Protein AF-A0A1H4ZFM2-F1 (afdb_monomer_lite)

Secondary structure (DSSP, 8-state):
---HHHHHHHHHHHHHHHHHHHHHHHHHHHHHTTT-HHHHHHHHHHHHHHHHHHHT--TT-HHHHHHHHHHHHHHHHHHHT-

Structure (mmCIF, N/CA/C/O backbone):
data_AF-A0A1H4ZFM2-F1
#
_entry.id   AF-A0A1H4ZFM2-F1
#
loop_
_atom_site.group_PDB
_atom_site.id
_atom_site.type_symbol
_atom_site.label_atom_id
_atom_site.label_alt_id
_atom_site.label_comp_id
_atom_site.label_asym_id
_atom_site.label_entity_id
_atom_site.label_seq_id
_atom_site.pdbx_PDB_ins_code
_atom_site.Cartn_x
_atom_site.Cartn_y
_atom_site.Cartn_z
_atom_site.occupancy
_atom_site.B_iso_or_equiv
_atom_site.auth_seq_id
_atom_site.auth_comp_id
_atom_site.auth_asym_id
_atom_site.auth_atom_id
_atom_site.pdbx_PDB_model_num
ATOM 1 N N . MET A 1 1 ? -18.774 -5.308 16.357 1.00 58.19 1 MET A N 1
ATOM 2 C CA . MET A 1 1 ? -18.167 -3.963 16.369 1.00 58.19 1 MET A CA 1
ATOM 3 C C . MET A 1 1 ? -16.710 -4.186 16.669 1.00 58.19 1 MET A C 1
ATOM 5 O O . MET A 1 1 ? -16.439 -4.743 17.725 1.00 58.19 1 MET A O 1
ATOM 9 N N . ASP A 1 2 ? -15.826 -3.819 15.749 1.00 72.94 2 ASP A N 1
ATOM 10 C CA . ASP A 1 2 ? -14.390 -3.960 15.979 1.00 72.94 2 ASP A CA 1
ATOM 11 C C . ASP A 1 2 ? -13.942 -2.974 17.051 1.00 72.94 2 ASP A C 1
ATOM 13 O O . ASP A 1 2 ? -14.364 -1.810 17.089 1.00 72.94 2 ASP A O 1
ATOM 17 N N . THR A 1 3 ? -13.083 -3.455 17.934 1.00 88.56 3 THR A N 1
ATOM 18 C CA . THR A 1 3 ? -12.411 -2.641 18.937 1.00 88.56 3 THR A CA 1
ATOM 19 C C . THR A 1 3 ? -11.435 -1.672 18.267 1.00 88.56 3 THR A C 1
ATOM 21 O O . THR A 1 3 ? -10.948 -1.895 17.157 1.00 88.56 3 THR A O 1
ATOM 24 N N . THR A 1 4 ? -11.098 -0.578 18.953 1.00 91.31 4 THR A N 1
ATOM 25 C CA . THR A 1 4 ? -10.060 0.357 18.487 1.00 91.31 4 THR A CA 1
ATOM 26 C C . THR A 1 4 ? -8.730 -0.356 18.225 1.00 91.31 4 THR A C 1
ATOM 28 O O . THR A 1 4 ? -8.042 -0.026 17.265 1.00 91.31 4 THR A O 1
ATOM 31 N N . THR A 1 5 ? -8.393 -1.359 19.040 1.00 93.62 5 THR A N 1
ATOM 32 C CA . THR A 1 5 ? -7.179 -2.170 18.890 1.00 93.62 5 THR A CA 1
ATOM 33 C C . THR A 1 5 ? -7.202 -3.013 17.618 1.00 93.62 5 THR A C 1
ATOM 35 O O . THR A 1 5 ? -6.222 -3.011 16.880 1.00 93.62 5 THR A O 1
ATOM 38 N N . GLU A 1 6 ? -8.314 -3.688 17.318 1.00 94.62 6 GLU A N 1
ATOM 39 C CA . GLU A 1 6 ? -8.455 -4.450 16.068 1.00 94.62 6 GLU A CA 1
ATOM 40 C C . GLU A 1 6 ? -8.353 -3.526 14.855 1.00 94.62 6 GLU A C 1
ATOM 42 O O . GLU A 1 6 ? -7.589 -3.803 13.934 1.00 94.62 6 GLU A O 1
ATOM 47 N N . ARG A 1 7 ? -9.036 -2.376 14.882 1.00 94.75 7 ARG A N 1
ATOM 48 C CA . ARG A 1 7 ? -8.966 -1.386 13.796 1.00 94.75 7 ARG A CA 1
ATOM 49 C C . ARG A 1 7 ? -7.549 -0.862 13.571 1.00 94.75 7 ARG A C 1
ATOM 51 O O . ARG A 1 7 ? -7.164 -0.663 12.422 1.00 94.75 7 ARG A O 1
ATOM 58 N N . LEU A 1 8 ? -6.777 -0.658 14.640 1.00 97.06 8 LEU A N 1
ATOM 59 C CA . LEU A 1 8 ? -5.378 -0.248 14.539 1.00 97.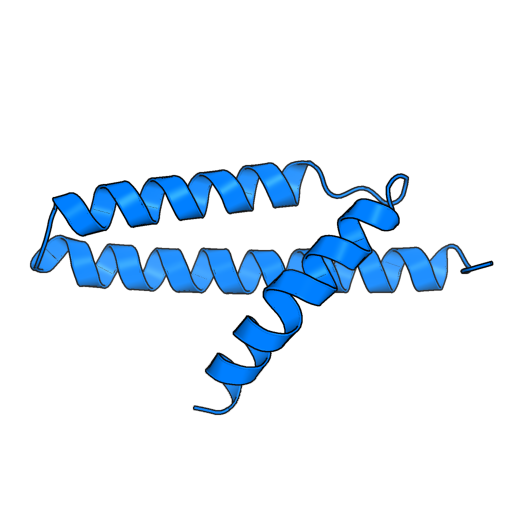06 8 LEU A CA 1
ATOM 60 C C . LEU A 1 8 ? -4.526 -1.342 13.886 1.00 97.06 8 LEU A C 1
ATOM 62 O O . LEU A 1 8 ? -3.820 -1.058 12.926 1.00 97.06 8 LEU A O 1
ATOM 66 N N . ALA A 1 9 ? -4.663 -2.594 14.326 1.00 97.50 9 ALA A N 1
ATOM 67 C CA . ALA A 1 9 ? -3.922 -3.714 13.745 1.00 97.50 9 ALA A CA 1
ATOM 68 C C . ALA A 1 9 ? -4.244 -3.915 12.251 1.00 97.50 9 ALA A C 1
ATOM 70 O O . ALA A 1 9 ? -3.364 -4.224 11.443 1.00 97.50 9 ALA A O 1
ATOM 71 N N . ARG A 1 10 ? -5.509 -3.714 11.853 1.00 97.88 10 ARG A N 1
ATOM 72 C CA . ARG A 1 10 ? -5.916 -3.741 10.439 1.00 97.88 10 ARG A CA 1
ATOM 73 C C . ARG A 1 10 ? -5.280 -2.594 9.656 1.00 97.88 10 ARG A C 1
ATOM 75 O O . ARG A 1 10 ? -4.735 -2.837 8.584 1.00 97.88 10 ARG A O 1
ATOM 82 N N . LEU A 1 11 ? -5.294 -1.377 10.197 1.00 98.12 11 LEU A N 1
ATOM 83 C CA . LEU A 1 11 ? -4.655 -0.217 9.572 1.00 98.12 11 LEU A CA 1
ATOM 84 C C . LEU A 1 11 ? -3.152 -0.446 9.351 1.00 98.12 11 LEU A C 1
ATOM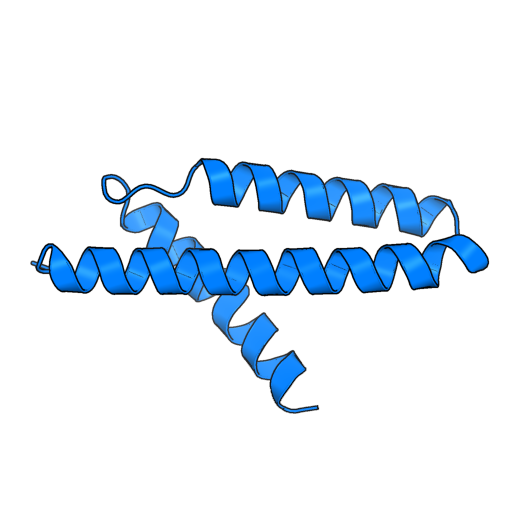 86 O O . LEU A 1 11 ? -2.669 -0.254 8.238 1.00 98.12 11 LEU A O 1
ATOM 90 N N . GLU A 1 12 ? -2.442 -0.926 10.371 1.00 98.12 12 GLU A N 1
ATOM 91 C CA . GLU A 1 12 ? -1.013 -1.257 10.288 1.00 98.12 12 GLU A CA 1
ATOM 92 C C . GLU A 1 12 ? -0.748 -2.336 9.227 1.00 98.12 12 GLU A C 1
ATOM 94 O O . GLU A 1 12 ? 0.157 -2.197 8.407 1.00 98.12 12 GLU A O 1
ATOM 99 N N . THR A 1 13 ? -1.598 -3.368 9.166 1.00 98.12 13 THR A N 1
ATOM 100 C CA . THR A 1 13 ? -1.518 -4.403 8.122 1.00 98.12 13 THR A CA 1
ATOM 101 C C . THR A 1 13 ? -1.682 -3.799 6.723 1.00 98.12 13 THR A C 1
ATOM 103 O O . THR A 1 13 ? -0.949 -4.151 5.800 1.00 98.12 13 THR A O 1
ATOM 106 N N . ALA A 1 14 ? -2.646 -2.894 6.532 1.00 98.31 14 ALA A N 1
ATOM 107 C CA . ALA A 1 14 ? -2.869 -2.234 5.247 1.00 98.31 14 ALA A CA 1
ATOM 108 C C . ALA A 1 14 ? -1.663 -1.377 4.826 1.00 98.31 14 ALA A C 1
ATOM 110 O O . ALA A 1 14 ? -1.235 -1.460 3.673 1.00 98.31 14 ALA A O 1
ATOM 111 N N . GLN A 1 15 ? -1.090 -0.612 5.759 1.00 98.25 15 GLN A N 1
ATOM 112 C CA . GLN A 1 15 ? 0.120 0.186 5.533 1.00 98.25 15 GLN A CA 1
ATOM 113 C C . GLN A 1 15 ? 1.311 -0.702 5.150 1.00 98.25 15 GLN A C 1
ATOM 115 O O . GLN A 1 15 ? 1.969 -0.451 4.143 1.00 98.25 15 GLN A O 1
ATOM 120 N N . GLU A 1 16 ? 1.540 -1.806 5.867 1.00 97.94 16 GLU A N 1
ATOM 121 C CA . GLU A 1 16 ? 2.624 -2.745 5.552 1.00 97.94 16 GLU A CA 1
ATOM 122 C C . GLU A 1 16 ? 2.482 -3.341 4.139 1.00 97.94 16 GLU A C 1
ATOM 124 O O . GLU A 1 16 ? 3.457 -3.430 3.383 1.00 97.94 16 GLU A O 1
ATOM 129 N N . LEU A 1 17 ? 1.257 -3.699 3.738 1.00 98.12 17 LEU A N 1
ATOM 130 C CA . LEU A 1 17 ? 0.984 -4.208 2.393 1.00 98.12 17 LEU A CA 1
ATOM 131 C C . LEU A 1 17 ? 1.305 -3.170 1.309 1.00 98.12 17 LEU A C 1
ATOM 133 O O . LEU A 1 17 ? 1.905 -3.532 0.292 1.00 98.12 17 LEU A O 1
ATOM 137 N N . LEU A 1 18 ? 0.930 -1.903 1.504 1.00 97.94 18 LEU A N 1
ATOM 138 C CA . LEU A 1 18 ? 1.234 -0.825 0.555 1.00 97.94 18 LEU A CA 1
ATOM 139 C C . LEU A 1 18 ? 2.735 -0.545 0.491 1.00 97.94 18 LEU A C 1
ATOM 141 O O . LEU A 1 18 ? 3.304 -0.544 -0.604 1.00 97.94 18 LEU A O 1
ATOM 145 N N . SER A 1 19 ? 3.397 -0.440 1.641 1.00 97.31 19 SER A N 1
ATOM 146 C CA . SER A 1 19 ? 4.850 -0.292 1.744 1.00 97.31 19 SER A CA 1
ATOM 147 C C . SER A 1 19 ? 5.604 -1.405 0.996 1.00 97.31 19 SER A C 1
ATOM 149 O O . SER A 1 19 ? 6.540 -1.128 0.236 1.00 97.31 19 SER A O 1
ATOM 151 N N . PHE A 1 20 ? 5.159 -2.666 1.093 1.00 96.69 20 PHE A N 1
ATOM 152 C CA . PHE A 1 20 ? 5.735 -3.766 0.308 1.00 96.69 20 PHE A CA 1
ATOM 153 C C . PHE A 1 20 ? 5.559 -3.563 -1.206 1.00 96.69 20 PHE A C 1
ATOM 155 O O . PHE A 1 20 ? 6.489 -3.794 -1.988 1.00 96.69 20 PHE A O 1
ATOM 162 N N . GLN A 1 21 ? 4.373 -3.141 -1.652 1.00 96.75 21 GLN A N 1
ATOM 163 C CA . GLN A 1 21 ? 4.105 -2.892 -3.072 1.00 96.75 21 GLN A CA 1
ATOM 164 C C . GLN A 1 21 ? 4.947 -1.729 -3.616 1.00 96.75 21 GLN A C 1
ATOM 166 O O . GLN A 1 21 ? 5.512 -1.844 -4.706 1.00 96.75 21 GLN A O 1
ATOM 171 N N . ILE A 1 22 ? 5.097 -0.652 -2.844 1.00 97.56 22 ILE A N 1
ATOM 172 C CA . ILE A 1 22 ? 5.920 0.518 -3.180 1.00 97.56 22 ILE A CA 1
ATOM 173 C C . ILE A 1 22 ? 7.400 0.127 -3.304 1.00 97.56 22 ILE A C 1
ATOM 175 O O . ILE A 1 22 ? 8.082 0.527 -4.259 1.00 97.56 22 ILE A O 1
ATOM 179 N N . ALA A 1 23 ? 7.906 -0.688 -2.375 1.00 96.62 23 ALA A N 1
ATOM 180 C CA . ALA A 1 23 ? 9.269 -1.211 -2.434 1.00 96.62 23 ALA A CA 1
ATOM 181 C C . ALA A 1 23 ? 9.474 -2.098 -3.673 1.00 96.62 23 ALA A C 1
ATOM 183 O O . ALA A 1 23 ? 10.466 -1.953 -4.397 1.00 96.62 23 ALA A O 1
ATOM 184 N N . TRP A 1 24 ? 8.505 -2.966 -3.973 1.00 95.69 24 TRP A N 1
ATOM 185 C CA . TRP A 1 24 ? 8.541 -3.810 -5.164 1.00 95.69 24 TRP A CA 1
ATOM 186 C C . TRP A 1 24 ? 8.564 -2.982 -6.455 1.00 95.69 24 TRP A C 1
ATOM 188 O O . TRP A 1 24 ? 9.422 -3.222 -7.304 1.00 95.69 24 TRP A O 1
ATOM 198 N N . LEU A 1 25 ? 7.700 -1.968 -6.588 1.00 95.94 25 LEU A N 1
ATOM 199 C CA . LEU A 1 25 ? 7.702 -1.066 -7.747 1.00 95.94 25 LEU A CA 1
ATOM 200 C C . LEU A 1 25 ? 9.017 -0.299 -7.872 1.00 95.94 25 LEU A C 1
ATOM 202 O O . LEU A 1 25 ? 9.538 -0.161 -8.972 1.00 95.94 25 LEU A O 1
ATOM 206 N N . SER A 1 26 ? 9.606 0.137 -6.757 1.00 96.38 26 SER A N 1
ATOM 207 C CA . SER A 1 26 ? 10.911 0.810 -6.772 1.00 96.38 26 SER A CA 1
ATOM 208 C C . SER A 1 26 ? 12.008 -0.090 -7.355 1.00 96.38 26 SER A C 1
ATOM 210 O O . SER A 1 26 ? 12.817 0.371 -8.161 1.00 96.38 26 SER A O 1
ATOM 212 N N . LYS A 1 27 ? 11.993 -1.388 -7.022 1.00 94.56 27 LYS A N 1
ATOM 213 C CA . LYS A 1 27 ? 12.895 -2.378 -7.628 1.00 94.56 27 LYS A CA 1
ATOM 214 C C . LYS A 1 27 ? 12.623 -2.555 -9.125 1.00 94.56 27 LYS A C 1
ATOM 216 O O . LYS A 1 27 ? 13.570 -2.564 -9.905 1.00 94.56 27 LYS A O 1
ATOM 221 N N . GLN A 1 28 ? 11.356 -2.663 -9.533 1.00 93.81 28 GLN A N 1
ATOM 222 C CA . GLN A 1 28 ? 10.993 -2.800 -10.950 1.00 93.81 28 GLN A CA 1
ATOM 223 C C . GLN A 1 28 ? 11.407 -1.578 -11.773 1.00 93.81 28 GLN A C 1
ATOM 225 O O . GLN A 1 28 ? 11.963 -1.740 -12.852 1.00 93.81 28 GLN A O 1
ATOM 230 N N . ILE A 1 29 ? 11.212 -0.364 -11.248 1.00 95.19 29 ILE A N 1
ATOM 231 C CA . ILE A 1 29 ? 11.657 0.881 -11.889 1.00 95.19 29 ILE A CA 1
ATOM 232 C C . ILE A 1 29 ? 13.166 0.843 -12.117 1.00 95.19 29 ILE A C 1
ATOM 234 O O . ILE A 1 29 ? 13.627 1.152 -13.213 1.00 95.19 29 ILE A O 1
ATOM 238 N N . GLN A 1 30 ? 13.938 0.441 -11.103 1.00 92.94 30 GLN A N 1
ATOM 239 C CA . GLN A 1 30 ? 15.389 0.355 -11.237 1.00 92.94 30 GLN A CA 1
ATOM 240 C C . GLN A 1 30 ? 15.805 -0.646 -12.322 1.00 92.94 30 GLN A C 1
ATOM 242 O O . GLN A 1 30 ? 16.699 -0.340 -13.101 1.00 92.94 30 GLN A O 1
ATOM 247 N N . MET A 1 31 ? 15.134 -1.797 -12.413 1.00 91.44 31 MET A N 1
ATOM 248 C CA . MET A 1 31 ? 15.396 -2.795 -13.457 1.00 91.44 31 MET A CA 1
ATOM 249 C C . MET A 1 31 ? 14.965 -2.315 -14.854 1.00 91.44 31 MET A C 1
ATOM 251 O O . MET A 1 31 ? 15.651 -2.578 -15.836 1.00 91.44 31 MET A O 1
ATOM 255 N N . ALA A 1 32 ? 13.841 -1.602 -14.958 1.00 91.56 32 ALA A N 1
ATOM 256 C CA . ALA A 1 32 ? 13.287 -1.135 -16.228 1.00 91.56 32 ALA A CA 1
ATOM 257 C C . ALA A 1 32 ? 14.063 0.047 -16.828 1.00 91.56 32 ALA A C 1
ATOM 259 O O . ALA A 1 32 ? 14.113 0.177 -18.048 1.00 91.56 32 ALA A O 1
ATOM 260 N N . ARG A 1 33 ? 14.708 0.884 -16.001 1.00 86.88 33 ARG A N 1
ATOM 261 C CA . ARG A 1 33 ? 15.508 2.041 -16.453 1.00 86.88 33 ARG A CA 1
ATOM 262 C C . ARG A 1 33 ? 16.605 1.690 -17.454 1.00 86.88 33 ARG A C 1
ATOM 264 O O . ARG A 1 33 ? 16.961 2.530 -18.271 1.00 86.88 33 ARG A O 1
ATOM 271 N N . GLU A 1 34 ? 17.121 0.470 -17.394 1.00 78.50 34 GLU A N 1
ATOM 272 C CA . GLU A 1 34 ? 18.180 -0.008 -18.284 1.00 78.50 34 GLU A CA 1
ATOM 273 C C . GLU A 1 34 ? 17.631 -0.611 -19.592 1.00 78.50 34 GLU A C 1
ATOM 275 O O . GLU A 1 34 ? 18.402 -0.858 -20.516 1.00 78.50 34 GLU A O 1
ATOM 280 N N . ALA A 1 35 ? 16.313 -0.830 -19.694 1.00 79.75 35 ALA A N 1
ATOM 281 C CA . ALA A 1 35 ? 15.701 -1.632 -20.756 1.00 79.75 35 ALA A CA 1
ATOM 282 C C . ALA A 1 35 ? 14.550 -0.941 -21.515 1.00 79.75 35 ALA A C 1
ATOM 284 O O . ALA A 1 35 ? 14.450 -1.103 -22.730 1.00 79.75 35 ALA A O 1
ATOM 285 N N . ASP A 1 36 ? 13.674 -0.191 -20.836 1.00 83.75 36 ASP A N 1
ATOM 286 C CA . ASP A 1 36 ? 12.480 0.418 -21.437 1.00 83.75 36 ASP A CA 1
ATOM 287 C C . ASP A 1 36 ? 12.015 1.662 -20.657 1.00 83.75 36 ASP A C 1
ATOM 289 O O . ASP A 1 36 ? 11.412 1.573 -19.584 1.00 83.75 36 ASP A O 1
ATOM 293 N N . ALA A 1 37 ? 12.245 2.842 -21.238 1.00 78.88 37 ALA A N 1
ATOM 294 C CA . ALA A 1 37 ? 11.845 4.118 -20.649 1.00 78.88 37 ALA A CA 1
ATOM 295 C C . ALA A 1 37 ? 10.318 4.288 -20.531 1.00 78.88 37 ALA A C 1
ATOM 297 O O . ALA A 1 37 ? 9.853 4.915 -19.585 1.00 78.88 37 ALA A O 1
ATOM 298 N N . ARG A 1 38 ? 9.515 3.706 -21.435 1.00 83.81 38 ARG A N 1
ATOM 299 C CA . ARG A 1 38 ? 8.045 3.809 -21.351 1.00 83.81 38 ARG A CA 1
ATOM 300 C C . ARG A 1 38 ? 7.488 2.946 -20.225 1.00 83.81 38 ARG A C 1
ATOM 302 O O . ARG A 1 38 ? 6.516 3.334 -19.580 1.00 83.81 38 ARG A O 1
ATOM 309 N N . ALA A 1 39 ? 8.111 1.798 -19.962 1.00 88.31 39 ALA A N 1
ATOM 310 C CA . ALA A 1 39 ? 7.764 0.972 -18.811 1.00 88.31 39 ALA A CA 1
ATOM 311 C C . ALA A 1 39 ? 8.052 1.695 -17.484 1.00 88.31 39 ALA A C 1
ATOM 313 O O . ALA A 1 39 ? 7.298 1.536 -16.524 1.00 88.31 39 ALA A O 1
ATOM 314 N N . VAL A 1 40 ? 9.103 2.523 -17.431 1.00 93.19 40 VAL A N 1
ATOM 315 C CA . VAL A 1 40 ? 9.445 3.314 -16.238 1.00 93.19 40 VAL A CA 1
ATOM 316 C C . VAL A 1 40 ? 8.337 4.300 -15.874 1.00 93.19 40 VAL A C 1
ATOM 318 O O . VAL A 1 40 ? 7.944 4.331 -14.710 1.00 93.19 40 VAL A O 1
ATOM 321 N N . ASP A 1 41 ? 7.799 5.050 -16.838 1.00 93.81 41 ASP A N 1
ATOM 322 C CA . ASP A 1 41 ? 6.755 6.051 -16.566 1.00 93.81 41 ASP A CA 1
ATOM 323 C C . ASP A 1 41 ? 5.486 5.411 -15.985 1.00 93.81 41 ASP A C 1
ATOM 325 O O . ASP A 1 41 ? 4.926 5.899 -15.003 1.00 93.81 41 ASP A O 1
ATOM 329 N N . VAL A 1 42 ? 5.075 4.256 -16.523 1.00 95.56 42 VAL A N 1
ATOM 330 C CA . VAL A 1 42 ? 3.921 3.499 -16.009 1.00 95.56 42 VAL A CA 1
ATOM 331 C C . VAL A 1 42 ? 4.163 3.019 -14.576 1.00 95.56 42 VAL A C 1
ATOM 333 O O . VAL A 1 42 ? 3.267 3.098 -13.736 1.00 95.56 42 VAL A O 1
ATOM 336 N N . LEU A 1 43 ? 5.364 2.521 -14.275 1.00 96.19 43 LEU A N 1
ATOM 337 C CA . LEU A 1 43 ? 5.702 2.046 -12.932 1.00 96.19 43 LEU A CA 1
ATOM 338 C C . LEU A 1 43 ? 5.810 3.195 -11.919 1.00 96.19 43 LEU A C 1
ATOM 340 O O . LEU A 1 43 ? 5.455 3.009 -10.754 1.00 96.19 43 LEU A O 1
ATOM 344 N N . ILE A 1 44 ? 6.284 4.371 -12.345 1.00 96.75 44 ILE A N 1
ATOM 345 C CA . ILE A 1 44 ? 6.301 5.585 -11.519 1.00 96.75 44 ILE A CA 1
ATOM 346 C C . ILE A 1 44 ? 4.874 6.003 -11.181 1.00 96.75 44 ILE A C 1
ATOM 348 O O . ILE A 1 44 ? 4.579 6.202 -10.007 1.00 96.75 44 ILE A O 1
ATOM 352 N N . GLU A 1 45 ? 3.986 6.064 -12.173 1.00 97.31 45 GLU A N 1
ATOM 353 C CA . GLU A 1 45 ? 2.582 6.420 -11.957 1.00 97.31 45 GLU A CA 1
ATOM 354 C C . GLU A 1 45 ? 1.898 5.449 -10.985 1.00 97.31 45 GLU A C 1
ATOM 356 O O . GLU A 1 45 ? 1.283 5.865 -10.004 1.00 97.31 45 GLU A O 1
ATOM 361 N N . GLN A 1 46 ? 2.089 4.139 -11.176 1.00 97.12 46 GLN A N 1
ATOM 362 C CA . GLN A 1 46 ? 1.577 3.131 -10.243 1.00 97.12 46 GLN A CA 1
ATOM 363 C C . GLN A 1 46 ? 2.121 3.324 -8.823 1.00 97.12 46 GLN A C 1
ATOM 365 O O . GLN A 1 46 ? 1.387 3.146 -7.852 1.00 97.12 46 GLN A O 1
ATOM 370 N N . LYS A 1 47 ? 3.401 3.684 -8.680 1.00 97.81 47 LYS A N 1
ATOM 371 C CA . LYS A 1 47 ? 4.012 3.928 -7.370 1.00 97.81 47 LYS A CA 1
ATOM 372 C C . LYS A 1 47 ? 3.409 5.166 -6.705 1.00 97.81 47 LYS A C 1
ATOM 374 O O . LYS A 1 47 ? 3.105 5.098 -5.518 1.00 97.81 47 LYS A O 1
ATOM 379 N N . SER A 1 48 ? 3.213 6.252 -7.450 1.00 98.25 48 SER A N 1
ATOM 380 C CA . SER A 1 48 ? 2.583 7.479 -6.949 1.00 98.25 48 SER A CA 1
ATOM 381 C C . SER A 1 48 ? 1.166 7.215 -6.441 1.00 98.25 48 SER A C 1
ATOM 383 O O . SER A 1 48 ? 0.850 7.582 -5.314 1.00 98.25 48 SER A O 1
ATOM 385 N N . GLN A 1 49 ? 0.356 6.468 -7.195 1.00 97.94 49 GLN A N 1
ATOM 386 C CA . GLN A 1 49 ? -1.004 6.096 -6.782 1.00 97.94 49 GLN A CA 1
ATOM 387 C C . GLN A 1 49 ? -1.039 5.284 -5.478 1.00 97.94 49 GLN A C 1
ATOM 389 O O . GLN A 1 49 ? -1.977 5.413 -4.694 1.00 97.94 49 GLN A O 1
ATOM 394 N N . LEU A 1 50 ? -0.037 4.433 -5.231 1.00 97.94 50 LEU A N 1
ATOM 395 C CA . LEU A 1 50 ? 0.052 3.683 -3.974 1.00 97.94 50 LEU A CA 1
ATOM 396 C C . LEU A 1 50 ? 0.456 4.564 -2.791 1.00 97.94 50 LEU A C 1
ATOM 398 O O . LEU A 1 50 ? -0.063 4.345 -1.702 1.00 97.94 50 LEU A O 1
ATOM 402 N N . ILE A 1 51 ? 1.337 5.544 -3.004 1.00 97.75 51 ILE A N 1
ATOM 403 C CA . ILE A 1 51 ? 1.713 6.523 -1.973 1.00 97.75 51 ILE A CA 1
ATOM 404 C C . ILE A 1 51 ? 0.493 7.372 -1.602 1.00 97.75 51 ILE A C 1
ATOM 406 O O . ILE A 1 51 ? 0.143 7.467 -0.433 1.00 97.75 51 ILE A O 1
ATOM 410 N N . GLU A 1 52 ? -0.234 7.889 -2.595 1.00 98.06 52 GLU A N 1
ATOM 411 C CA . GLU A 1 52 ? -1.472 8.642 -2.357 1.00 98.06 52 GLU A CA 1
ATOM 412 C C . GLU A 1 52 ? -2.539 7.805 -1.636 1.00 98.06 52 GLU A C 1
ATOM 414 O O . GLU A 1 52 ? -3.315 8.320 -0.831 1.00 98.06 52 GLU A O 1
ATOM 419 N N . LEU A 1 53 ? -2.607 6.503 -1.927 1.00 97.56 53 LEU A N 1
ATOM 420 C CA . LEU A 1 53 ? -3.507 5.587 -1.234 1.00 97.56 53 LEU A CA 1
ATOM 421 C C . LEU A 1 53 ? -3.080 5.354 0.223 1.00 97.56 53 LEU A C 1
ATOM 423 O O . LEU A 1 53 ? -3.948 5.315 1.093 1.00 97.56 53 LEU A O 1
ATOM 427 N N . GLU A 1 54 ? -1.778 5.219 0.485 1.00 97.50 54 GLU A N 1
ATOM 428 C CA . GLU A 1 54 ? -1.210 5.074 1.832 1.00 97.50 54 GLU A CA 1
ATOM 429 C C . GLU A 1 54 ? -1.472 6.328 2.678 1.00 97.50 54 GLU A C 1
ATOM 431 O O . GLU A 1 54 ? -1.966 6.208 3.797 1.00 97.50 54 GLU A O 1
ATOM 436 N N . ASP A 1 55 ? -1.285 7.522 2.107 1.00 97.00 55 ASP A N 1
ATOM 437 C CA . ASP A 1 55 ? -1.549 8.812 2.764 1.00 97.00 55 ASP A CA 1
ATOM 438 C C . ASP A 1 55 ? -3.027 9.006 3.150 1.00 97.00 55 ASP A C 1
ATOM 440 O O . ASP A 1 55 ? -3.357 9.752 4.076 1.00 97.00 55 ASP A O 1
ATOM 444 N N . ARG A 1 56 ? -3.945 8.334 2.445 1.00 97.19 56 ARG A N 1
ATOM 445 C CA . ARG A 1 56 ? -5.390 8.379 2.720 1.00 97.19 56 ARG A CA 1
ATOM 446 C C . ARG A 1 56 ? -5.842 7.380 3.780 1.00 97.19 56 ARG A C 1
ATOM 448 O O . ARG A 1 56 ? -6.983 7.481 4.241 1.00 97.19 56 ARG A O 1
ATOM 455 N N . LEU A 1 57 ? -5.006 6.411 4.153 1.00 97.00 57 LEU A N 1
ATOM 456 C CA . LEU A 1 57 ? -5.359 5.432 5.173 1.00 97.00 57 LEU A CA 1
ATOM 457 C C . LEU A 1 57 ? -5.441 6.102 6.543 1.00 97.00 57 LEU A C 1
ATOM 459 O O . LEU A 1 57 ? -4.491 6.702 7.037 1.00 97.00 57 LEU A O 1
ATOM 463 N N . THR A 1 58 ? -6.596 5.969 7.191 1.00 95.50 58 THR A N 1
ATOM 464 C CA . THR A 1 58 ? -6.816 6.508 8.532 1.00 95.50 58 THR A CA 1
ATOM 465 C C . THR A 1 58 ? -7.644 5.543 9.360 1.00 95.50 58 THR A C 1
ATOM 467 O O . THR A 1 58 ? -8.472 4.797 8.839 1.00 95.50 58 THR A O 1
ATOM 470 N N . LEU A 1 59 ? -7.493 5.616 10.684 1.00 94.50 59 LEU A N 1
ATOM 471 C CA . LEU A 1 59 ? -8.294 4.808 11.603 1.00 94.50 59 LEU A CA 1
ATOM 472 C C . LEU A 1 59 ? -9.799 5.101 11.466 1.00 94.50 59 LEU A C 1
ATOM 474 O O . LEU A 1 59 ? -10.619 4.234 11.763 1.00 94.50 59 LEU A O 1
ATOM 478 N N . ALA A 1 60 ? -10.169 6.307 11.019 1.00 95.12 60 ALA A N 1
ATOM 479 C CA . ALA A 1 60 ? -11.552 6.735 10.820 1.00 95.12 60 ALA A CA 1
ATOM 480 C C . ALA A 1 60 ? -12.229 6.077 9.604 1.00 95.12 60 ALA A C 1
ATOM 482 O O . ALA A 1 60 ? -13.457 6.012 9.582 1.00 95.12 60 ALA A O 1
ATOM 483 N N . ASP A 1 61 ? -11.453 5.541 8.657 1.00 95.94 61 ASP A N 1
ATOM 484 C CA . ASP A 1 61 ? -11.949 4.866 7.454 1.00 95.94 61 ASP A CA 1
ATOM 485 C C . ASP A 1 61 ? -11.529 3.380 7.423 1.00 95.94 61 ASP A C 1
ATOM 487 O O . ASP A 1 61 ? -10.617 2.971 6.690 1.00 95.94 61 ASP A O 1
ATOM 491 N N . PRO A 1 62 ? -12.186 2.528 8.234 1.00 94.81 62 PRO A N 1
ATOM 492 C CA . PRO A 1 62 ? -11.923 1.095 8.217 1.00 94.81 62 PRO A CA 1
ATOM 493 C C . PRO A 1 62 ? -12.325 0.462 6.878 1.00 94.81 62 PRO A C 1
ATOM 495 O O . PRO A 1 62 ? -11.728 -0.527 6.476 1.00 94.81 62 PRO A O 1
ATOM 498 N N . ALA A 1 63 ? -13.281 1.039 6.142 1.00 96.62 63 ALA A N 1
ATOM 499 C CA . ALA A 1 63 ? -13.706 0.488 4.859 1.00 96.62 63 ALA A CA 1
ATOM 500 C C . ALA A 1 63 ? -12.593 0.578 3.805 1.00 96.62 63 ALA A C 1
ATOM 502 O O . ALA A 1 63 ? -12.396 -0.368 3.041 1.00 96.62 63 ALA A O 1
ATOM 503 N N . LEU A 1 64 ? -11.849 1.687 3.761 1.00 97.12 64 LEU A N 1
ATOM 504 C CA . LEU A 1 64 ? -10.681 1.811 2.888 1.00 97.12 64 LEU A CA 1
ATOM 505 C C . LEU A 1 64 ? -9.555 0.853 3.306 1.00 97.12 64 LEU A C 1
ATOM 507 O O . LEU A 1 64 ? -8.923 0.238 2.449 1.00 97.12 64 LEU A O 1
ATOM 511 N N . THR A 1 65 ? -9.346 0.687 4.615 1.00 97.88 65 THR A N 1
ATOM 512 C CA . THR A 1 65 ? -8.362 -0.256 5.176 1.00 97.88 65 THR A CA 1
ATOM 513 C C . THR A 1 65 ? -8.635 -1.687 4.704 1.00 97.88 65 THR A C 1
ATOM 515 O O . THR A 1 65 ? -7.747 -2.349 4.167 1.00 97.88 65 THR A O 1
ATOM 518 N N . GLU A 1 66 ? -9.882 -2.145 4.823 1.00 97.75 66 GLU A N 1
ATOM 519 C CA . GLU A 1 66 ? -10.287 -3.483 4.383 1.00 97.75 66 GLU A CA 1
ATOM 520 C C . GLU A 1 66 ? -10.109 -3.672 2.871 1.00 97.75 66 GLU A C 1
ATOM 522 O O . GLU A 1 66 ? -9.533 -4.671 2.438 1.00 97.75 66 GLU A O 1
ATOM 527 N N . GLN A 1 67 ? -10.485 -2.673 2.065 1.00 97.94 67 GLN A N 1
ATOM 528 C CA . GLN A 1 67 ? -10.287 -2.707 0.611 1.00 97.94 67 GLN A CA 1
ATOM 529 C C . GLN A 1 67 ? -8.811 -2.857 0.221 1.00 97.94 67 GLN A C 1
ATOM 531 O O . GLN A 1 67 ? -8.484 -3.599 -0.709 1.00 97.94 67 GLN A O 1
ATOM 536 N N . VAL A 1 68 ? -7.902 -2.171 0.923 1.00 98.06 68 VAL A N 1
ATOM 537 C CA . VAL A 1 68 ? -6.455 -2.311 0.701 1.00 98.06 68 VAL A CA 1
ATOM 538 C C . VAL A 1 68 ? -6.000 -3.735 1.018 1.00 98.06 68 VAL A C 1
ATOM 540 O O . VAL A 1 68 ? -5.285 -4.345 0.218 1.00 98.06 68 VAL A O 1
ATOM 543 N N . ILE A 1 69 ? -6.442 -4.299 2.141 1.00 98.06 69 ILE A N 1
ATOM 544 C CA . ILE A 1 69 ? -6.042 -5.647 2.560 1.00 98.06 69 ILE A CA 1
ATOM 545 C C . ILE A 1 69 ? -6.553 -6.709 1.584 1.00 98.06 69 ILE A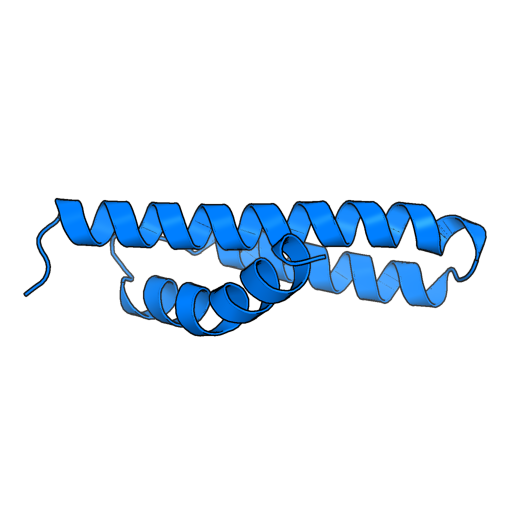 C 1
ATOM 547 O O . ILE A 1 69 ? -5.793 -7.601 1.195 1.00 98.06 69 ILE A O 1
ATOM 551 N N . GLU A 1 70 ? -7.805 -6.605 1.146 1.00 97.94 70 GLU A N 1
ATOM 552 C CA . GLU A 1 70 ? -8.394 -7.516 0.162 1.00 97.94 70 GLU A CA 1
ATOM 553 C C . GLU A 1 70 ? -7.670 -7.442 -1.185 1.00 97.94 70 GLU A C 1
ATOM 555 O O . GLU A 1 70 ? -7.340 -8.473 -1.777 1.00 97.94 70 GLU A O 1
ATOM 560 N N . ARG A 1 71 ? -7.364 -6.226 -1.650 1.00 96.94 71 ARG A N 1
ATOM 561 C CA . ARG A 1 71 ? -6.728 -6.004 -2.952 1.00 96.94 71 ARG A CA 1
ATOM 562 C C . ARG A 1 71 ? -5.264 -6.434 -2.978 1.00 96.94 71 ARG A C 1
ATOM 564 O O . ARG A 1 71 ? -4.833 -7.077 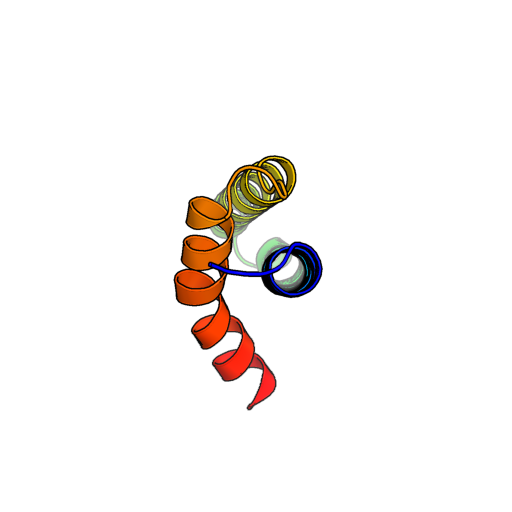-3.936 1.00 96.94 71 ARG A O 1
ATOM 571 N N . TYR A 1 72 ? -4.484 -6.070 -1.963 1.00 96.31 72 TYR A N 1
ATOM 572 C CA . TYR A 1 72 ? -3.026 -6.230 -1.988 1.00 96.31 72 TYR A CA 1
ATOM 573 C C . TYR A 1 72 ? -2.520 -7.422 -1.175 1.00 96.31 72 TYR A C 1
ATOM 575 O O . TYR A 1 72 ? -1.442 -7.939 -1.476 1.00 96.31 72 TYR A O 1
ATOM 583 N N . GLY A 1 73 ? -3.302 -7.934 -0.221 1.00 95.62 73 GLY A N 1
ATOM 584 C CA . GLY A 1 73 ? -2.946 -9.106 0.581 1.00 95.62 73 GLY A CA 1
ATOM 585 C C . GLY A 1 73 ? -2.559 -10.332 -0.260 1.00 95.62 73 GLY A C 1
ATOM 586 O O . GLY A 1 73 ? -1.484 -10.898 -0.042 1.00 95.62 73 GLY A O 1
ATOM 587 N N . PRO A 1 74 ? -3.369 -10.749 -1.256 1.00 96.25 74 PRO A N 1
ATOM 588 C CA . PRO A 1 74 ? -3.016 -11.865 -2.135 1.00 96.25 74 PRO A CA 1
ATOM 589 C C . PRO A 1 74 ? -1.740 -11.615 -2.951 1.00 96.25 74 PRO A C 1
ATOM 591 O O . PRO A 1 74 ? -0.933 -12.527 -3.139 1.00 96.25 74 PRO A O 1
ATOM 594 N N . LEU A 1 75 ? -1.532 -10.374 -3.404 1.00 92.75 75 LEU A N 1
ATOM 595 C CA . LEU A 1 75 ? -0.381 -10.000 -4.226 1.00 92.75 75 LEU A CA 1
ATOM 596 C C . LEU A 1 75 ? 0.926 -10.109 -3.441 1.00 92.75 75 LEU A C 1
ATOM 598 O O . LEU A 1 75 ? 1.888 -10.682 -3.953 1.00 92.75 75 LEU A O 1
ATOM 602 N N . VAL A 1 76 ? 0.961 -9.612 -2.201 1.00 90.88 76 VAL A N 1
ATOM 603 C CA . VAL A 1 76 ? 2.144 -9.727 -1.331 1.00 90.88 76 VAL A CA 1
ATOM 604 C C . VAL A 1 76 ? 2.455 -11.195 -1.036 1.00 90.88 76 VAL A C 1
ATOM 606 O O . VAL A 1 76 ? 3.576 -11.639 -1.291 1.00 90.88 76 VAL A O 1
ATOM 609 N N . ARG A 1 77 ? 1.451 -11.986 -0.629 1.00 91.31 77 ARG A N 1
ATOM 610 C CA . ARG A 1 77 ? 1.630 -13.422 -0.341 1.00 91.31 77 ARG A CA 1
ATOM 611 C C . ARG A 1 77 ? 2.192 -14.198 -1.532 1.00 91.31 77 ARG A C 1
ATOM 613 O O . ARG A 1 77 ? 3.112 -14.993 -1.372 1.00 91.31 77 ARG A O 1
ATOM 620 N N . SER A 1 78 ? 1.691 -13.930 -2.739 1.00 89.25 78 SER A N 1
ATOM 621 C CA . SER A 1 78 ? 2.170 -14.594 -3.961 1.00 89.25 78 SER A CA 1
ATOM 622 C C . SER A 1 78 ? 3.642 -14.310 -4.288 1.00 89.25 78 SER A C 1
ATOM 624 O O . SER A 1 78 ? 4.291 -15.115 -4.954 1.00 89.25 78 SER A O 1
ATOM 626 N N . ARG A 1 79 ? 4.170 -13.167 -3.831 1.00 85.88 79 ARG A N 1
ATOM 627 C CA . ARG A 1 79 ? 5.551 -12.734 -4.080 1.00 85.88 79 ARG A CA 1
ATOM 628 C C . ARG A 1 79 ? 6.513 -13.180 -2.985 1.00 85.88 79 ARG A C 1
ATOM 630 O O . ARG A 1 79 ? 7.685 -13.335 -3.286 1.00 85.88 79 ARG A O 1
ATOM 637 N N . GLN A 1 80 ? 6.032 -13.381 -1.758 1.00 77.69 80 GLN A N 1
ATOM 638 C CA . GLN A 1 80 ? 6.827 -13.925 -0.649 1.00 77.69 80 GLN A CA 1
ATOM 639 C C . GLN A 1 80 ? 6.994 -15.450 -0.725 1.00 77.69 80 GLN A C 1
ATOM 641 O O . GLN A 1 80 ? 7.933 -15.991 -0.156 1.00 77.69 80 GLN A O 1
ATOM 646 N N . ALA A 1 81 ? 6.097 -16.149 -1.426 1.00 71.81 81 ALA A N 1
ATOM 647 C CA . ALA A 1 81 ? 6.186 -17.594 -1.648 1.00 71.81 81 ALA A CA 1
ATOM 648 C C . ALA A 1 81 ? 7.178 -18.000 -2.764 1.00 71.81 81 ALA A C 1
ATOM 650 O O . ALA A 1 81 ? 7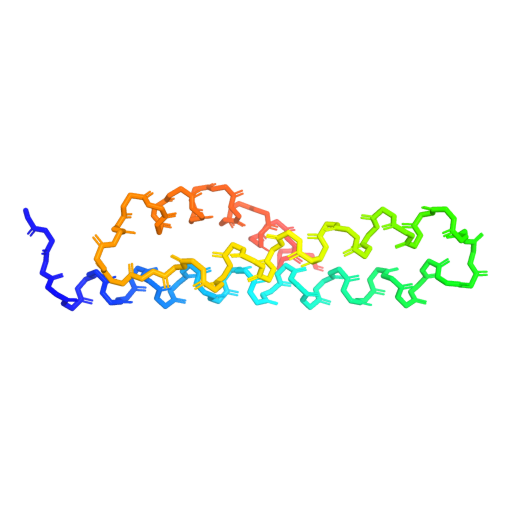.208 -19.168 -3.151 1.00 71.81 81 ALA A O 1
ATOM 651 N N . ARG A 1 82 ? 7.932 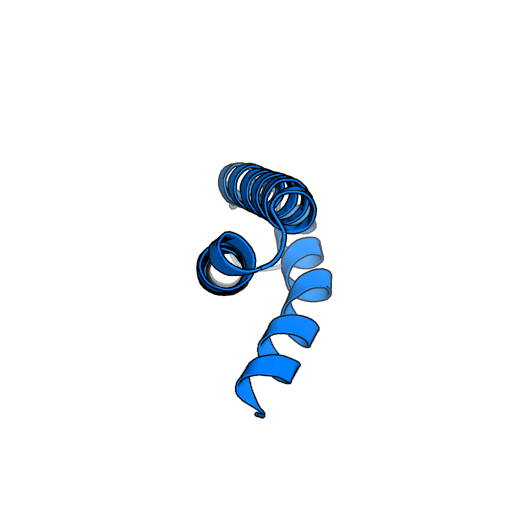-17.045 -3.319 1.00 56.25 82 ARG A N 1
ATOM 652 C CA . ARG A 1 82 ? 8.930 -17.229 -4.383 1.00 56.25 82 ARG A CA 1
ATOM 653 C C . ARG A 1 82 ? 10.311 -16.866 -3.867 1.00 56.25 82 ARG A C 1
ATOM 655 O O . ARG A 1 82 ? 11.266 -17.536 -4.307 1.00 56.25 82 ARG A O 1
#

Organism: NCBI:txid556534

Foldseek 3Di:
DDDLVRLVVLLVLLLVLLVLLLVVLVVVLVVCVVPPPVVNVVSVVVNVVSVVLNVPRDSVCSVSSVVSCVVRVVVSVVVVVD

pLDDT: mean 93.0, std 8.19, range [56.25, 98.31]

Sequence (82 aa):
MDTTTERLARLETAQELLSFQIAWLSKQIQMAREADARAVDVLIEQKSQLIELEDRLTLADPALTEQVIERYGPLVRSRQAR

Radius of gyration: 14.54 Å; chains: 1; bounding box: 36×26×40 Å